Protein AF-A0A1B6J5H2-F1 (afdb_monomer)

Radius of gyration: 15.32 Å; Cα contacts (8 Å, |Δi|>4): 124; chains: 1; bounding box: 32×30×43 Å

Organism: NCBI:txid320908

InterPro domains:
  IPR029526 PiggyBac transposable element-derived protein [PF13843] (19-101)

Mean predicted aligned error: 6.98 Å

Foldseek 3Di:
DFQADDPPPDDCDPPALCHSCVVVQVVVLVVLQVPDDADPAKDKDKDFDADDDDAPQWAADPPDPRGTGWIKIFIARPPPRRTNHIDTTSPPVSVVPPPPVVVVPD

Structure (mmCIF, N/CA/C/O backbone):
data_AF-A0A1B6J5H2-F1
#
_entry.id   AF-A0A1B6J5H2-F1
#
loop_
_atom_site.group_PDB
_atom_site.id
_atom_site.type_symbol
_atom_site.label_atom_id
_atom_site.label_alt_id
_atom_site.label_comp_id
_atom_site.label_asym_id
_atom_site.label_entity_id
_atom_site.label_seq_id
_atom_site.pdbx_PDB_ins_code
_atom_site.Cartn_x
_atom_site.Cartn_y
_atom_site.Cartn_z
_atom_site.occupancy
_atom_site.B_iso_or_equiv
_atom_site.auth_seq_id
_atom_site.auth_comp_id
_atom_site.auth_asym_id
_atom_site.auth_atom_id
_atom_site.pdbx_PDB_model_num
ATOM 1 N N . LEU A 1 1 ? 5.856 -19.749 -8.448 1.00 72.50 1 LEU A N 1
ATOM 2 C CA . LEU A 1 1 ? 4.465 -19.253 -8.315 1.00 72.50 1 LEU A CA 1
ATOM 3 C C . LEU A 1 1 ? 4.156 -18.319 -9.485 1.00 72.50 1 LEU A C 1
ATOM 5 O O . LEU A 1 1 ? 4.908 -17.372 -9.682 1.00 72.50 1 LEU A O 1
ATOM 9 N N . HIS A 1 2 ? 3.111 -18.590 -10.271 1.00 79.88 2 HIS A N 1
ATOM 10 C CA . HIS A 1 2 ? 2.672 -17.734 -11.382 1.00 79.88 2 HIS A CA 1
ATOM 11 C C . HIS A 1 2 ? 1.269 -17.197 -11.085 1.00 79.88 2 HIS A C 1
ATOM 13 O O . HIS A 1 2 ? 0.368 -17.978 -10.793 1.00 79.88 2 HIS A O 1
ATOM 19 N N . VAL A 1 3 ? 1.088 -15.877 -11.163 1.00 74.62 3 VAL A N 1
ATOM 20 C CA . VAL A 1 3 ? -0.227 -15.230 -11.069 1.00 74.62 3 VAL A CA 1
ATOM 21 C C . VAL A 1 3 ? -0.508 -14.593 -12.425 1.00 74.62 3 VAL A C 1
ATOM 23 O O . VAL A 1 3 ? 0.129 -13.610 -12.808 1.00 74.62 3 VAL A O 1
ATOM 26 N N . GLY A 1 4 ? -1.409 -15.216 -13.178 1.00 67.38 4 GLY A N 1
ATOM 27 C CA . GLY A 1 4 ? -1.804 -14.793 -14.517 1.00 67.38 4 GLY A CA 1
ATOM 28 C C . GLY A 1 4 ? -3.305 -14.502 -14.596 1.00 67.38 4 GLY A C 1
ATOM 29 O O . GLY A 1 4 ? -4.065 -14.921 -13.716 1.00 67.38 4 GLY A O 1
ATOM 30 N N . PRO A 1 5 ? -3.757 -13.770 -15.630 1.00 64.19 5 PRO A N 1
ATOM 31 C CA . PRO A 1 5 ? -5.178 -13.688 -15.950 1.00 64.19 5 PRO A CA 1
ATOM 32 C C . PRO A 1 5 ? -5.764 -15.100 -16.166 1.00 64.19 5 PRO A C 1
ATOM 34 O O . PRO A 1 5 ? -5.026 -16.029 -16.494 1.00 64.19 5 PRO A O 1
ATOM 37 N N . PRO A 1 6 ? -7.078 -15.293 -15.952 1.00 63.62 6 PRO A N 1
ATOM 38 C CA . PRO A 1 6 ? -7.711 -16.595 -16.148 1.00 63.62 6 PRO A CA 1
ATOM 39 C C . PRO A 1 6 ? -7.594 -17.012 -17.615 1.00 63.62 6 PRO A C 1
ATOM 41 O O . PRO A 1 6 ? -7.607 -16.162 -18.504 1.00 63.62 6 PRO A O 1
ATOM 44 N N . HIS A 1 7 ? -7.574 -18.320 -17.860 1.00 62.03 7 HIS A N 1
ATOM 45 C CA . HIS A 1 7 ? -7.535 -18.878 -19.213 1.00 62.03 7 HIS A CA 1
ATOM 46 C C . HIS A 1 7 ? -8.720 -18.407 -20.087 1.00 62.03 7 HIS A C 1
ATOM 48 O O . HIS A 1 7 ? -8.564 -18.244 -21.289 1.00 62.03 7 HIS A O 1
ATOM 54 N N . ASN A 1 8 ? -9.861 -18.079 -19.464 1.00 64.88 8 ASN A N 1
ATOM 55 C CA . ASN A 1 8 ? -11.103 -17.667 -20.135 1.00 64.88 8 ASN A CA 1
ATOM 56 C C . ASN A 1 8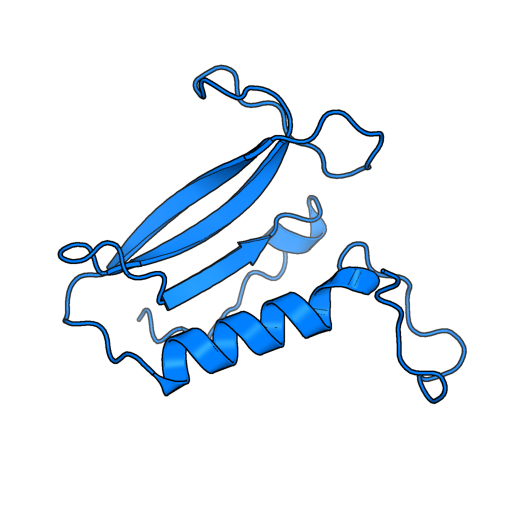 ? -11.345 -16.140 -20.102 1.00 64.88 8 ASN A C 1
ATOM 58 O O . ASN A 1 8 ? -12.489 -15.688 -20.088 1.00 64.88 8 ASN A O 1
ATOM 62 N N . GLY A 1 9 ? -10.292 -15.326 -19.984 1.00 58.22 9 GLY A N 1
ATOM 63 C CA . GLY A 1 9 ? -10.418 -13.868 -20.104 1.00 58.22 9 GLY A 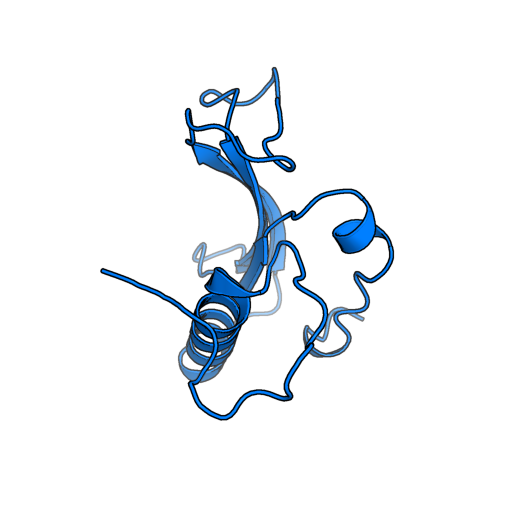CA 1
ATOM 64 C C . GLY A 1 9 ? -10.692 -13.444 -21.554 1.00 58.22 9 GLY A C 1
ATOM 65 O O . GLY A 1 9 ? -10.309 -14.173 -22.467 1.00 58.22 9 GLY A O 1
ATOM 66 N N . PRO A 1 10 ? -11.3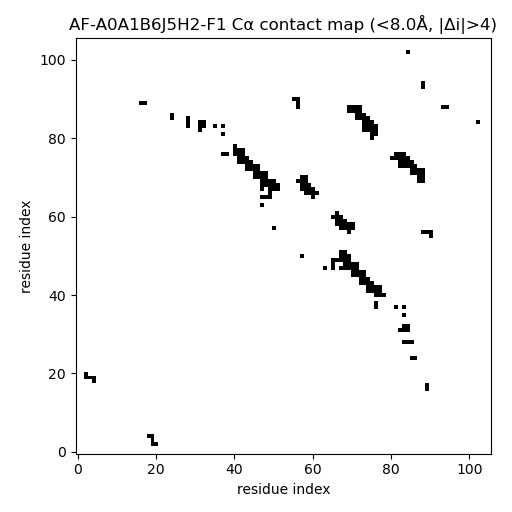24 -12.279 -21.797 1.00 53.53 10 PRO A N 1
ATOM 67 C CA . PRO A 1 10 ? -11.575 -11.811 -23.157 1.00 53.53 10 PRO A CA 1
ATOM 68 C C . PRO A 1 10 ? -10.256 -11.754 -23.951 1.00 53.53 10 PRO A C 1
ATOM 70 O O . PRO A 1 10 ? -9.260 -11.228 -23.429 1.00 53.53 10 PRO A O 1
ATOM 73 N N . PRO A 1 11 ? -10.221 -12.286 -25.188 1.00 44.91 11 PRO A N 1
ATOM 74 C CA . PRO A 1 11 ? -9.033 -12.235 -26.027 1.00 44.91 11 PRO A CA 1
ATOM 75 C C . PRO A 1 11 ? -8.746 -10.763 -26.340 1.00 44.91 11 PRO A C 1
ATOM 77 O O . PRO A 1 11 ? -9.557 -10.080 -26.956 1.00 44.91 11 PRO A O 1
ATOM 80 N N . GLY A 1 12 ? -7.625 -10.240 -25.841 1.00 51.31 12 GLY A N 1
ATOM 81 C CA . GLY A 1 12 ? -7.264 -8.829 -26.019 1.00 51.31 12 GLY A CA 1
ATOM 82 C C . GLY A 1 12 ? -7.680 -7.883 -24.888 1.00 51.31 12 GLY A C 1
ATOM 83 O O . GLY A 1 12 ? -7.670 -6.670 -25.087 1.00 51.31 12 GLY A O 1
ATOM 84 N N . GLY A 1 13 ? -8.001 -8.386 -23.689 1.00 50.28 13 GLY A N 1
ATOM 85 C CA . GLY A 1 13 ? -8.139 -7.524 -22.511 1.00 50.28 13 GLY A CA 1
ATOM 86 C C . GLY A 1 13 ? -6.885 -6.660 -22.329 1.00 50.28 13 GLY A C 1
ATOM 87 O O . GLY A 1 13 ? -5.793 -7.203 -22.159 1.00 50.28 13 GLY A O 1
ATOM 88 N N . ILE A 1 14 ? -7.045 -5.332 -22.398 1.00 54.91 14 ILE A N 1
ATOM 89 C CA . ILE A 1 14 ? -5.964 -4.341 -22.284 1.00 54.91 14 ILE A CA 1
ATOM 90 C C . ILE A 1 14 ? -5.013 -4.768 -21.163 1.00 54.91 14 ILE A C 1
ATOM 92 O O . ILE A 1 14 ? -5.415 -4.856 -19.999 1.00 54.91 14 ILE A O 1
ATOM 96 N N . LEU A 1 15 ? -3.756 -5.058 -21.517 1.00 65.75 15 LEU A N 1
ATOM 97 C CA . LEU A 1 15 ? -2.712 -5.405 -20.557 1.00 65.75 15 LEU A CA 1
ATOM 98 C C . LEU A 1 15 ? -2.432 -4.178 -19.684 1.00 65.75 15 LEU A C 1
ATOM 100 O O . LEU A 1 15 ? -1.565 -3.356 -19.978 1.00 65.75 15 LEU A O 1
ATOM 104 N N . SER A 1 16 ? -3.196 -4.031 -18.604 1.00 77.94 16 SER A N 1
ATOM 105 C CA . SER A 1 16 ? -2.946 -3.003 -17.610 1.00 77.94 16 SER A CA 1
ATOM 106 C C . SER A 1 16 ? -1.728 -3.393 -16.777 1.00 77.94 16 SER A C 1
ATOM 108 O O . SER A 1 16 ? -1.449 -4.569 -16.525 1.00 77.94 16 SER A O 1
ATOM 110 N N . ARG A 1 17 ? -1.007 -2.389 -16.280 1.00 85.81 17 ARG A N 1
ATOM 111 C CA . ARG A 1 17 ? 0.141 -2.592 -15.382 1.00 85.81 17 ARG A CA 1
ATOM 112 C C . ARG A 1 17 ? -0.239 -3.345 -14.098 1.00 85.81 17 ARG A C 1
ATOM 114 O O . ARG A 1 17 ? 0.603 -4.037 -13.535 1.00 85.81 17 ARG A O 1
ATOM 121 N N . SER A 1 18 ? -1.504 -3.253 -13.680 1.00 85.25 18 SER A N 1
ATOM 122 C CA . SER A 1 18 ? -2.066 -3.970 -12.533 1.00 85.25 18 SER A CA 1
ATOM 123 C C . SER A 1 18 ? -2.538 -5.390 -12.853 1.00 85.25 18 SER A C 1
ATOM 125 O O . SER A 1 18 ? -2.752 -6.172 -11.931 1.00 85.25 18 SER A O 1
ATOM 127 N N . GLY A 1 19 ? -2.681 -5.769 -14.129 1.00 84.06 19 GLY A N 1
ATOM 128 C CA . GLY A 1 19 ? -3.440 -6.951 -14.554 1.00 84.06 19 GLY A CA 1
ATOM 129 C C . GLY A 1 19 ? -3.035 -8.261 -13.873 1.00 84.06 19 GLY A C 1
ATOM 130 O O . GLY A 1 19 ? -3.903 -9.022 -13.449 1.00 84.06 19 GLY A O 1
ATOM 131 N N . LYS A 1 20 ? -1.729 -8.496 -13.691 1.00 84.62 20 LYS A N 1
ATOM 132 C CA . LYS A 1 20 ? -1.211 -9.714 -13.038 1.00 84.62 20 LYS A CA 1
ATOM 133 C C . LYS A 1 20 ? -1.535 -9.793 -11.547 1.00 84.62 20 LYS A C 1
ATOM 135 O O . LYS A 1 20 ? -1.709 -10.883 -11.023 1.00 84.62 20 LYS A O 1
ATOM 140 N N . VAL A 1 21 ? -1.614 -8.656 -10.859 1.00 87.88 21 VAL A N 1
ATOM 141 C CA . VAL A 1 21 ? -1.769 -8.601 -9.394 1.00 87.88 21 VAL A CA 1
ATOM 142 C C . VAL A 1 21 ? -3.160 -8.156 -8.954 1.00 87.88 21 VAL A C 1
ATOM 144 O O . VAL A 1 21 ? -3.520 -8.362 -7.800 1.00 87.88 21 VAL A O 1
ATOM 147 N N . ARG A 1 22 ? -3.978 -7.613 -9.868 1.00 87.00 22 ARG A N 1
ATOM 148 C CA . ARG A 1 22 ? -5.294 -7.025 -9.575 1.00 87.00 22 ARG A CA 1
ATOM 149 C C . ARG A 1 22 ? -6.184 -7.949 -8.750 1.00 87.00 22 ARG A C 1
ATOM 151 O O . ARG A 1 22 ? -6.771 -7.510 -7.774 1.00 87.00 22 ARG A O 1
ATOM 158 N N . ARG A 1 23 ? -6.245 -9.234 -9.108 1.00 86.81 23 ARG A N 1
ATOM 159 C CA . ARG A 1 23 ? -7.070 -10.224 -8.394 1.00 86.81 23 ARG A CA 1
ATOM 160 C C . ARG A 1 23 ? -6.599 -10.473 -6.971 1.00 86.81 23 ARG A C 1
ATOM 162 O O . ARG A 1 23 ? -7.424 -10.634 -6.084 1.00 86.81 23 ARG A O 1
ATOM 169 N N . VAL A 1 24 ? -5.285 -10.504 -6.766 1.00 91.38 24 VAL A N 1
ATOM 170 C CA . VAL A 1 24 ? -4.697 -10.693 -5.438 1.00 91.38 24 VAL A CA 1
ATOM 171 C C . VAL A 1 24 ? -4.992 -9.473 -4.574 1.00 91.38 24 VAL A C 1
ATOM 173 O O . VAL A 1 24 ? -5.468 -9.630 -3.459 1.00 91.38 24 VAL A O 1
ATOM 176 N N . VAL A 1 25 ? -4.798 -8.267 -5.115 1.00 91.44 25 VAL A N 1
ATOM 177 C CA . VAL A 1 25 ? -5.107 -7.009 -4.417 1.00 91.44 25 VAL A CA 1
ATOM 178 C C . VAL A 1 25 ? -6.589 -6.944 -4.037 1.00 91.44 25 VAL A C 1
ATOM 180 O O . VAL A 1 25 ? -6.904 -6.733 -2.874 1.00 91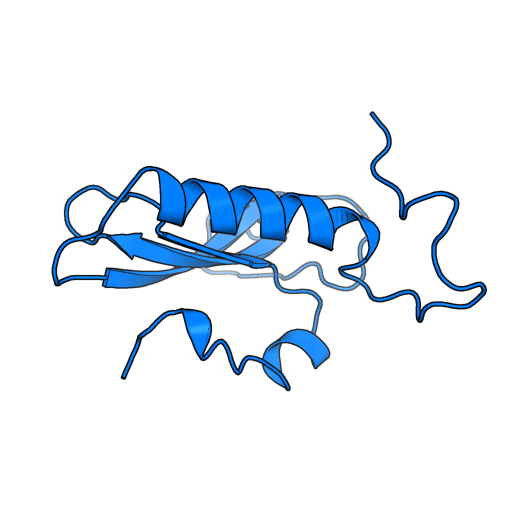.44 25 VAL A O 1
ATOM 183 N N . GLN A 1 26 ? -7.495 -7.220 -4.980 1.00 89.88 26 GLN A N 1
ATOM 184 C CA . GLN A 1 26 ? -8.942 -7.240 -4.726 1.00 89.88 26 GLN A CA 1
ATOM 185 C C . GLN A 1 26 ? -9.353 -8.311 -3.709 1.00 89.88 26 GLN A C 1
ATOM 187 O O . GLN A 1 26 ? -10.242 -8.083 -2.892 1.00 89.88 26 GLN A O 1
ATOM 192 N N . TYR A 1 27 ? -8.720 -9.486 -3.751 1.00 93.25 27 TYR A N 1
ATOM 193 C CA . TYR A 1 27 ? -8.969 -10.541 -2.774 1.00 93.25 27 TYR A CA 1
ATOM 194 C C . TYR A 1 27 ? -8.560 -10.103 -1.365 1.00 93.25 27 TYR A C 1
ATOM 196 O O . TYR A 1 27 ? -9.335 -10.292 -0.431 1.00 93.25 27 TYR A O 1
ATOM 204 N N . LEU A 1 28 ? -7.377 -9.499 -1.220 1.00 94.12 28 LEU A N 1
ATOM 205 C CA . LEU A 1 28 ? -6.895 -8.982 0.060 1.00 94.12 28 LEU A CA 1
ATOM 206 C C . LEU A 1 28 ? -7.809 -7.878 0.594 1.00 94.12 28 LEU A C 1
ATOM 208 O O . LEU A 1 28 ? -8.273 -7.988 1.720 1.00 94.12 28 LEU A O 1
ATOM 212 N N . ASP A 1 29 ? -8.147 -6.891 -0.234 1.00 91.25 29 ASP A N 1
ATOM 213 C CA . ASP A 1 29 ? -9.037 -5.782 0.134 1.00 91.25 29 ASP A CA 1
ATOM 214 C C . ASP A 1 29 ? -10.410 -6.291 0.613 1.00 91.25 29 ASP A C 1
ATOM 216 O O . ASP A 1 29 ? -10.899 -5.912 1.678 1.00 91.25 29 ASP A O 1
ATOM 220 N N . LYS A 1 30 ? -10.991 -7.274 -0.094 1.00 92.44 30 LYS A N 1
ATOM 221 C CA . LYS A 1 30 ? -12.224 -7.943 0.347 1.00 92.44 30 LYS A CA 1
ATOM 222 C C . LYS A 1 30 ? -12.054 -8.633 1.702 1.00 92.44 30 LYS A C 1
ATOM 224 O O . LYS A 1 30 ? -12.966 -8.605 2.523 1.00 92.44 30 LYS A O 1
ATOM 229 N N . LYS A 1 31 ? -10.923 -9.304 1.923 1.00 96.00 31 LYS A N 1
ATOM 230 C CA . LYS A 1 31 ? -10.661 -10.055 3.156 1.00 96.00 31 LYS A CA 1
ATOM 231 C C . LYS A 1 31 ? -10.417 -9.131 4.345 1.00 96.00 31 LYS A C 1
ATOM 233 O O . LYS A 1 31 ? -10.915 -9.441 5.421 1.00 96.00 31 LYS A O 1
ATOM 238 N N . PHE A 1 32 ? -9.752 -7.996 4.141 1.00 94.00 32 PHE A N 1
ATOM 239 C CA . PHE A 1 32 ? -9.569 -6.976 5.173 1.00 94.00 32 PHE A CA 1
ATOM 240 C C . PHE A 1 32 ? -10.917 -6.484 5.705 1.00 94.00 32 PHE A C 1
ATOM 242 O O . PHE A 1 32 ? -11.174 -6.555 6.902 1.00 94.00 32 PHE A O 1
ATOM 249 N N . ARG A 1 33 ? -11.838 -6.125 4.805 1.00 88.56 33 ARG A N 1
ATOM 250 C CA . ARG A 1 33 ? -13.187 -5.662 5.182 1.00 88.56 33 ARG A CA 1
ATOM 251 C C . ARG A 1 33 ? -14.090 -6.761 5.730 1.00 88.56 33 ARG A C 1
ATOM 253 O O . ARG A 1 33 ? -14.989 -6.486 6.511 1.00 88.56 33 ARG A O 1
ATOM 260 N N . GLN A 1 34 ? -13.890 -8.006 5.297 1.00 93.12 34 GLN A N 1
ATOM 261 C CA . GLN A 1 34 ? -14.694 -9.132 5.772 1.00 93.12 34 GLN A CA 1
ATOM 262 C C . GLN A 1 34 ? -14.416 -9.454 7.246 1.00 93.12 34 GLN A C 1
ATOM 264 O O . GLN A 1 34 ? -15.328 -9.872 7.955 1.00 93.12 34 GLN A O 1
ATOM 269 N N . TYR A 1 35 ? -13.162 -9.338 7.682 1.00 94.12 35 TYR A N 1
ATOM 270 C CA . TYR A 1 35 ? -12.742 -9.816 9.001 1.00 94.12 35 TYR A CA 1
ATOM 271 C C . TYR A 1 35 ? -12.542 -8.712 10.032 1.00 94.12 35 TYR A C 1
ATOM 273 O O . TYR A 1 35 ? -12.286 -9.025 11.193 1.00 94.12 35 TYR A O 1
ATOM 281 N N . TYR A 1 36 ? -12.652 -7.446 9.636 1.00 92.25 36 TYR A N 1
ATOM 282 C CA . TYR A 1 36 ? -12.425 -6.332 10.535 1.00 92.25 36 TYR A CA 1
ATOM 283 C C . TYR A 1 36 ? -13.317 -5.143 10.195 1.00 92.25 36 TYR A C 1
ATOM 285 O O . TYR A 1 36 ? -13.413 -4.728 9.040 1.00 92.25 36 TYR A O 1
ATOM 293 N N . VAL A 1 37 ? -13.944 -4.590 11.229 1.00 91.56 37 VAL A N 1
ATOM 294 C CA . VAL A 1 37 ? -14.696 -3.340 11.161 1.00 91.56 37 VAL A CA 1
ATOM 295 C C . VAL A 1 37 ? -13.871 -2.297 11.912 1.00 91.56 37 VAL A C 1
ATOM 297 O O . VAL A 1 37 ? -13.738 -2.428 13.130 1.00 91.56 37 VAL A O 1
ATOM 300 N N . PRO A 1 38 ? -13.276 -1.311 11.218 1.00 89.44 38 PRO A N 1
ATOM 301 C CA . PRO A 1 38 ? -12.504 -0.274 11.882 1.00 89.44 38 PRO A CA 1
ATOM 302 C C . PRO A 1 38 ? -13.405 0.629 12.722 1.00 89.44 38 PRO A C 1
ATOM 304 O O . PRO A 1 38 ? -14.580 0.845 12.414 1.00 89.44 38 PRO A O 1
ATOM 307 N N . THR A 1 39 ? -12.826 1.183 13.779 1.00 90.19 39 THR A N 1
ATOM 308 C CA . THR A 1 39 ? -13.406 2.290 14.538 1.00 90.19 39 THR A CA 1
ATOM 309 C C . THR A 1 39 ? -13.372 3.591 13.724 1.00 90.19 39 THR A C 1
ATOM 311 O O . THR A 1 39 ? -12.983 3.619 12.558 1.00 90.19 39 THR A O 1
ATOM 314 N N . GLN A 1 40 ? -13.801 4.697 14.334 1.00 91.12 40 GLN A N 1
ATOM 315 C CA . GLN A 1 40 ? -13.986 5.982 13.656 1.00 91.12 40 GLN A CA 1
ATOM 316 C C . GLN A 1 40 ? -12.715 6.537 12.984 1.00 91.12 40 GLN A C 1
ATOM 318 O O . GLN A 1 40 ? -12.815 7.264 11.998 1.00 91.12 40 GLN A O 1
ATOM 323 N N . ASN A 1 41 ? -11.527 6.221 13.509 1.00 93.88 41 ASN A N 1
ATOM 324 C CA . ASN A 1 41 ? -10.290 6.887 13.108 1.00 93.88 41 ASN A CA 1
ATOM 325 C C . ASN A 1 41 ? -9.482 6.032 12.125 1.00 93.88 41 ASN A C 1
ATOM 327 O O . ASN A 1 41 ? -8.939 4.983 12.485 1.00 93.88 41 ASN A O 1
ATOM 331 N N . ILE A 1 42 ? -9.367 6.522 10.891 1.00 92.75 42 ILE A N 1
ATOM 332 C CA . ILE A 1 42 ? -8.574 5.907 9.825 1.00 92.75 42 ILE A CA 1
ATOM 333 C C . ILE A 1 42 ? -7.434 6.852 9.443 1.00 92.75 42 ILE A C 1
ATOM 335 O O . ILE A 1 42 ? -7.646 8.026 9.148 1.00 92.75 42 ILE A O 1
ATOM 339 N N . SER A 1 43 ? -6.222 6.311 9.403 1.00 93.44 43 SER A N 1
ATOM 340 C CA . SER A 1 43 ? -5.027 6.962 8.876 1.00 93.44 43 SER A CA 1
ATOM 341 C C . SER A 1 43 ? -4.794 6.534 7.429 1.00 93.44 43 SER A C 1
ATOM 343 O O . SER A 1 43 ? -4.843 5.343 7.116 1.00 93.44 43 SER A O 1
ATOM 345 N N . VAL A 1 44 ? -4.488 7.493 6.555 1.00 93.38 44 VAL A N 1
ATOM 346 C CA . VAL A 1 44 ? -4.098 7.241 5.161 1.00 93.38 44 VAL A CA 1
ATOM 347 C C . VAL A 1 44 ? -2.660 7.702 4.958 1.00 93.38 44 VAL A C 1
ATOM 349 O O . VAL A 1 44 ? -2.339 8.850 5.254 1.00 93.38 44 VAL A O 1
ATOM 352 N N . ASP A 1 45 ? -1.799 6.820 4.455 1.00 93.25 45 ASP A N 1
ATOM 353 C CA . ASP A 1 45 ? -0.386 7.133 4.205 1.00 93.25 45 ASP A CA 1
ATOM 354 C C . ASP A 1 45 ? 0.179 6.322 3.019 1.00 93.25 45 ASP A C 1
ATOM 356 O O . ASP A 1 45 ? -0.432 5.378 2.503 1.00 93.25 45 ASP A O 1
ATOM 360 N N . GLU A 1 46 ? 1.372 6.699 2.568 1.00 93.00 46 GLU A N 1
ATOM 361 C CA . GLU A 1 46 ? 2.156 6.009 1.556 1.00 93.00 46 GLU A CA 1
ATOM 362 C C . GLU A 1 46 ? 3.181 5.052 2.192 1.00 93.00 46 GLU A C 1
ATOM 364 O O . GLU A 1 46 ? 4.094 5.446 2.934 1.00 93.00 46 GLU A O 1
ATOM 369 N N . SER A 1 47 ? 3.100 3.780 1.800 1.00 93.19 47 SER A N 1
ATOM 370 C CA . SER A 1 47 ? 4.085 2.748 2.122 1.00 93.19 47 SER A CA 1
ATOM 371 C C . SER A 1 47 ? 4.933 2.371 0.903 1.00 93.19 47 SER A C 1
ATOM 373 O O . SER A 1 47 ? 4.487 2.445 -0.246 1.00 93.19 47 SER A O 1
ATOM 375 N N . THR A 1 48 ? 6.172 1.939 1.150 1.00 95.38 48 THR A N 1
ATOM 376 C CA . THR A 1 48 ? 7.112 1.514 0.104 1.00 95.38 48 THR A CA 1
ATOM 377 C C . THR A 1 48 ? 7.451 0.040 0.265 1.00 95.38 48 THR A C 1
ATOM 379 O O . THR A 1 48 ? 8.129 -0.356 1.212 1.00 95.38 48 THR A O 1
ATOM 382 N N . VAL A 1 49 ? 7.068 -0.769 -0.722 1.00 95.12 49 VAL A N 1
ATOM 383 C CA . VAL A 1 49 ? 7.514 -2.159 -0.839 1.00 95.12 49 VAL A CA 1
ATOM 384 C C . VAL A 1 49 ? 8.834 -2.180 -1.603 1.00 95.12 49 VAL A C 1
ATOM 386 O O . VAL A 1 49 ? 8.879 -1.874 -2.798 1.00 95.12 49 VAL A O 1
ATOM 389 N N . GLY A 1 50 ? 9.926 -2.521 -0.919 1.00 96.38 50 GLY A N 1
ATOM 390 C CA . GLY A 1 50 ? 11.262 -2.538 -1.514 1.00 96.38 50 GLY A CA 1
ATOM 391 C C . GLY A 1 50 ? 11.354 -3.455 -2.730 1.00 96.38 50 GLY A C 1
ATOM 392 O O . GLY A 1 50 ? 11.057 -4.644 -2.653 1.00 96.38 50 GLY A O 1
ATOM 393 N N . PHE A 1 51 ? 11.791 -2.904 -3.865 1.00 95.88 51 PHE A N 1
ATOM 394 C CA . PHE A 1 51 ? 11.908 -3.660 -5.109 1.00 95.88 51 PHE A CA 1
ATOM 395 C C . PHE A 1 51 ? 13.059 -3.141 -5.971 1.00 95.88 51 PHE A C 1
ATOM 397 O O . PHE A 1 51 ? 13.062 -1.992 -6.415 1.00 95.88 51 PHE A O 1
ATOM 404 N N . LYS A 1 52 ? 14.037 -4.009 -6.253 1.00 92.50 52 LYS A N 1
ATOM 405 C CA . LYS A 1 52 ? 15.225 -3.657 -7.052 1.00 92.50 52 LYS A CA 1
ATOM 406 C C . LYS A 1 52 ? 15.101 -4.002 -8.541 1.00 92.50 52 LYS A C 1
ATOM 408 O O . LYS A 1 52 ? 15.887 -3.496 -9.337 1.00 92.50 52 LYS A O 1
ATOM 413 N N . GLY A 1 53 ? 14.105 -4.796 -8.941 1.00 94.69 53 GLY A N 1
ATOM 414 C CA . GLY A 1 53 ? 13.921 -5.218 -10.333 1.00 94.69 53 GLY A CA 1
ATOM 415 C C . GLY A 1 53 ? 13.522 -4.090 -11.296 1.00 94.69 53 GLY A C 1
ATOM 416 O O . GLY A 1 53 ? 13.292 -2.935 -10.909 1.00 94.69 53 GLY A O 1
ATOM 417 N N . LYS A 1 54 ? 13.442 -4.434 -12.585 1.00 94.31 54 LYS A N 1
ATOM 418 C CA . LYS A 1 54 ? 12.995 -3.531 -13.655 1.00 94.31 54 LYS A CA 1
ATOM 419 C C . LYS A 1 54 ? 11.471 -3.571 -13.762 1.00 94.31 54 LYS A C 1
ATOM 421 O O . LYS A 1 54 ? 10.905 -4.578 -14.172 1.00 94.31 54 LYS A O 1
ATOM 426 N N . ILE A 1 55 ? 10.818 -2.473 -13.394 1.00 92.50 55 ILE A N 1
ATOM 427 C CA . ILE A 1 55 ? 9.376 -2.284 -13.563 1.00 92.50 55 ILE A CA 1
ATOM 428 C C . ILE A 1 55 ? 9.075 -0.805 -13.803 1.00 92.50 55 ILE A C 1
ATOM 430 O O . ILE A 1 55 ? 9.709 0.064 -13.207 1.00 92.50 55 ILE A O 1
ATOM 434 N N . VAL A 1 56 ? 8.121 -0.521 -14.690 1.00 92.38 56 VAL A N 1
ATOM 435 C CA . VAL A 1 56 ? 7.871 0.835 -15.220 1.00 92.38 56 VAL A CA 1
ATOM 436 C C . VAL A 1 56 ? 7.293 1.819 -14.198 1.00 92.38 56 VAL A C 1
ATOM 438 O O . VAL A 1 56 ? 7.306 3.020 -14.433 1.00 92.38 56 VAL A O 1
ATOM 441 N N . PHE A 1 57 ? 6.765 1.323 -13.080 1.00 92.69 57 PHE A N 1
ATOM 442 C CA . PHE A 1 57 ? 6.122 2.122 -12.031 1.00 92.69 57 PHE A CA 1
ATOM 443 C C . PHE A 1 57 ? 6.876 2.078 -10.695 1.00 92.69 57 PHE A C 1
ATOM 445 O O . PHE A 1 57 ? 6.314 2.398 -9.652 1.00 92.69 57 PHE A O 1
ATOM 452 N N . LYS A 1 58 ? 8.156 1.688 -10.718 1.00 95.19 58 LYS A N 1
ATOM 453 C CA . LYS A 1 58 ? 9.040 1.824 -9.558 1.00 95.19 58 LYS A CA 1
ATOM 454 C C . LYS A 1 58 ? 9.197 3.306 -9.213 1.00 95.19 58 LYS A C 1
ATOM 456 O O . LYS A 1 58 ? 9.456 4.118 -10.098 1.00 95.19 58 LYS A O 1
ATOM 461 N N . VAL A 1 59 ? 9.065 3.638 -7.936 1.00 95.06 59 VAL A N 1
ATOM 462 C CA . VAL A 1 59 ? 9.156 5.005 -7.419 1.00 95.06 59 VAL A CA 1
ATOM 463 C C . VAL A 1 59 ? 10.440 5.159 -6.612 1.00 95.06 59 VAL A C 1
ATOM 465 O O . VAL A 1 59 ? 10.864 4.228 -5.920 1.00 95.06 59 VAL A O 1
ATOM 468 N N . TYR A 1 60 ? 11.052 6.337 -6.728 1.00 94.88 60 TYR A N 1
ATOM 469 C CA . TYR A 1 60 ? 12.108 6.795 -5.837 1.00 94.88 60 TYR A CA 1
ATOM 470 C C . TYR A 1 60 ? 11.526 7.765 -4.806 1.00 94.88 60 TYR A C 1
ATOM 472 O O . TYR A 1 60 ? 10.892 8.746 -5.190 1.00 94.88 60 TYR A O 1
ATOM 480 N N . ASN A 1 61 ? 11.757 7.516 -3.519 1.00 93.38 61 ASN A N 1
ATOM 481 C CA . ASN A 1 61 ? 11.441 8.446 -2.440 1.00 93.38 61 ASN A CA 1
ATOM 482 C C . ASN A 1 61 ? 12.693 8.641 -1.575 1.00 93.38 61 ASN A C 1
ATOM 484 O O . ASN A 1 61 ? 13.145 7.709 -0.911 1.00 93.38 61 ASN A O 1
ATOM 488 N N . LYS A 1 62 ? 13.268 9.848 -1.610 1.00 94.19 62 LYS A N 1
ATOM 489 C CA . LYS A 1 62 ? 14.521 10.172 -0.909 1.00 94.19 62 LYS A CA 1
ATOM 490 C C . LYS A 1 62 ? 14.384 10.115 0.618 1.00 94.19 62 LYS A C 1
ATOM 492 O O . LYS A 1 62 ? 15.372 9.828 1.287 1.00 94.19 62 LYS A O 1
ATOM 497 N N . ASP A 1 63 ? 13.178 10.351 1.133 1.00 93.75 63 ASP A N 1
ATOM 498 C CA . ASP A 1 63 ?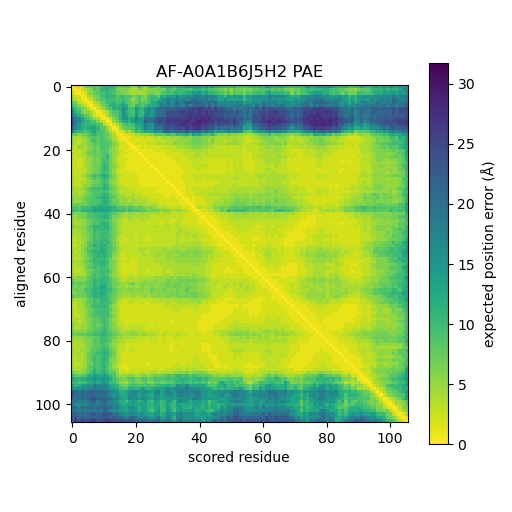 12.905 10.525 2.561 1.00 93.75 63 ASP A CA 1
ATOM 499 C C . ASP A 1 63 ? 12.559 9.193 3.253 1.00 93.75 63 ASP A C 1
ATOM 501 O O . ASP A 1 63 ? 12.471 9.122 4.476 1.00 93.75 63 ASP A O 1
ATOM 505 N N . LYS A 1 64 ? 12.396 8.100 2.490 1.00 90.62 64 LYS A N 1
ATOM 506 C CA . LYS A 1 64 ? 12.150 6.757 3.039 1.00 90.62 64 LYS A CA 1
ATOM 507 C C . LYS A 1 64 ? 13.467 5.968 3.175 1.00 90.62 64 LYS A C 1
ATOM 509 O O . LYS A 1 64 ? 14.315 6.038 2.281 1.00 90.62 64 LYS A O 1
ATOM 514 N N . PRO A 1 65 ? 13.622 5.124 4.220 1.00 92.25 65 PRO A N 1
ATOM 515 C CA . PRO A 1 65 ? 14.793 4.250 4.372 1.00 92.25 65 PRO A CA 1
ATOM 516 C C . PRO A 1 65 ? 15.010 3.344 3.151 1.00 92.25 65 PRO A C 1
ATO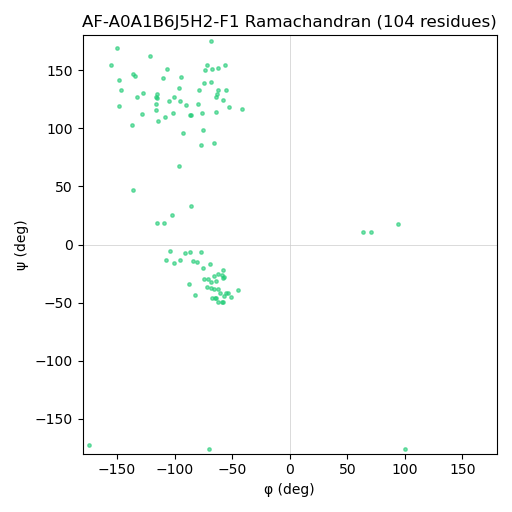M 518 O O . PRO A 1 65 ? 16.124 3.188 2.651 1.00 92.25 65 PRO A O 1
ATOM 521 N N . ILE A 1 66 ? 13.915 2.795 2.619 1.00 93.81 66 ILE A N 1
ATOM 522 C CA . ILE A 1 66 ? 13.897 2.071 1.351 1.00 93.81 66 ILE A CA 1
ATOM 523 C C . ILE A 1 66 ? 13.545 3.066 0.249 1.00 93.81 66 ILE A C 1
ATOM 525 O O . ILE A 1 66 ? 12.374 3.350 -0.001 1.00 93.81 66 ILE A O 1
ATOM 529 N N . ARG A 1 67 ? 14.574 3.592 -0.420 1.00 94.25 67 ARG A N 1
ATOM 530 C CA . ARG A 1 67 ? 14.389 4.668 -1.401 1.00 94.25 67 ARG A CA 1
ATOM 531 C C . ARG A 1 67 ? 13.779 4.215 -2.722 1.00 94.25 67 ARG A C 1
ATOM 533 O O . ARG A 1 67 ? 13.121 5.009 -3.374 1.00 94.25 67 ARG A O 1
ATOM 540 N N . TRP A 1 68 ? 14.004 2.967 -3.133 1.00 96.00 68 TRP A N 1
ATOM 541 C CA . TRP A 1 68 ? 13.522 2.423 -4.407 1.00 96.00 68 TRP A CA 1
ATOM 542 C C . TRP A 1 68 ? 12.535 1.284 -4.171 1.00 96.00 68 TRP A C 1
ATOM 544 O O . TRP A 1 68 ? 12.893 0.257 -3.585 1.00 96.00 68 TRP A O 1
ATOM 554 N N . GLY A 1 69 ? 11.311 1.425 -4.676 1.00 96.62 69 GLY A N 1
ATOM 555 C CA . GLY A 1 69 ? 10.301 0.390 -4.493 1.00 96.62 69 GLY A CA 1
ATOM 556 C C . GLY A 1 69 ? 8.994 0.630 -5.231 1.00 96.62 69 GLY A C 1
ATOM 557 O O . GLY A 1 69 ? 8.864 1.532 -6.057 1.00 96.62 69 GLY A O 1
ATOM 558 N N . ILE A 1 70 ? 8.026 -0.229 -4.940 1.00 95.44 70 ILE A N 1
ATOM 559 C CA . ILE A 1 70 ? 6.640 -0.072 -5.364 1.00 95.44 70 ILE A CA 1
ATOM 560 C C . ILE A 1 70 ? 5.935 0.718 -4.268 1.00 95.44 70 ILE A C 1
ATOM 562 O O . ILE A 1 70 ? 5.901 0.289 -3.115 1.00 95.44 70 ILE A O 1
ATOM 566 N N . LYS A 1 71 ? 5.396 1.879 -4.631 1.00 95.00 71 LYS A N 1
ATOM 567 C CA . LYS A 1 71 ? 4.569 2.680 -3.733 1.00 95.00 71 LYS A CA 1
ATOM 568 C C . LYS A 1 71 ? 3.187 2.040 -3.589 1.00 95.00 71 LYS A C 1
ATOM 570 O O . LYS A 1 71 ? 2.618 1.591 -4.584 1.00 95.00 71 LYS A O 1
ATOM 575 N N . VAL A 1 72 ? 2.648 2.025 -2.378 1.00 94.62 72 VAL A N 1
ATOM 576 C CA . VAL A 1 72 ? 1.300 1.545 -2.063 1.00 94.62 72 VAL A CA 1
ATOM 577 C C . VAL A 1 72 ? 0.630 2.577 -1.167 1.00 94.62 72 VAL A C 1
ATOM 579 O O . VAL A 1 72 ? 1.202 2.961 -0.151 1.00 94.62 72 VAL A O 1
ATOM 582 N N . PHE A 1 73 ? -0.562 3.028 -1.543 1.00 93.44 73 PHE A N 1
ATOM 583 C CA . PHE A 1 73 ? -1.415 3.810 -0.654 1.00 93.44 73 PHE A CA 1
ATOM 584 C C . PHE A 1 73 ? -2.110 2.853 0.307 1.00 93.44 73 PHE A C 1
ATOM 586 O O . PHE A 1 73 ? -2.617 1.812 -0.120 1.00 93.44 73 PHE A O 1
ATOM 593 N N . VAL A 1 74 ? -2.099 3.178 1.593 1.00 94.19 74 VAL A N 1
ATOM 594 C CA . VAL A 1 74 ? -2.638 2.323 2.650 1.00 94.19 74 VAL A CA 1
ATOM 595 C C . VAL A 1 74 ? -3.619 3.139 3.474 1.00 94.19 74 VAL A C 1
ATOM 597 O O . VAL A 1 74 ? -3.283 4.232 3.919 1.00 94.19 74 VAL A O 1
ATOM 600 N N . ALA A 1 75 ? -4.811 2.588 3.686 1.00 93.69 75 ALA A N 1
ATOM 601 C CA . ALA A 1 75 ? -5.739 3.055 4.705 1.00 93.69 75 ALA A CA 1
ATOM 602 C C . ALA A 1 75 ? -5.710 2.057 5.863 1.00 93.69 75 ALA A C 1
ATOM 604 O O . ALA A 1 75 ? -5.946 0.861 5.660 1.00 93.69 75 ALA A O 1
ATOM 605 N N . SER A 1 76 ? -5.408 2.532 7.065 1.00 95.19 76 SER A N 1
ATOM 606 C CA . SER A 1 76 ? -5.311 1.704 8.265 1.00 95.19 76 SER A CA 1
ATOM 607 C C . SER A 1 76 ? -5.996 2.354 9.453 1.00 95.19 76 SER A C 1
ATOM 609 O O . SER A 1 76 ? -5.939 3.571 9.595 1.00 95.19 76 SER A O 1
ATOM 611 N N . GLU A 1 77 ? -6.581 1.559 10.342 1.00 95.31 77 GLU A N 1
ATOM 612 C CA . GLU A 1 77 ? -7.125 2.085 11.590 1.00 95.31 77 GLU A CA 1
ATOM 613 C C . GLU A 1 77 ? -6.004 2.682 12.455 1.00 95.31 77 GLU A C 1
ATOM 615 O O . GLU A 1 77 ? -4.981 2.036 12.696 1.00 95.31 77 GLU A O 1
ATOM 620 N N . SER A 1 78 ? -6.201 3.911 12.934 1.00 93.44 78 SER A N 1
ATOM 621 C CA . SER A 1 78 ? -5.168 4.672 13.642 1.00 93.44 78 SER A CA 1
ATOM 622 C C . SER A 1 78 ? -4.732 4.029 14.965 1.00 93.44 78 SER A C 1
ATOM 624 O O . SER A 1 78 ? -3.577 4.181 15.352 1.00 93.44 78 SER A O 1
ATOM 626 N N . SER A 1 79 ? -5.628 3.319 15.661 1.00 93.69 79 SER A N 1
ATOM 627 C CA . SER A 1 79 ? -5.350 2.711 16.972 1.00 93.69 79 SER A CA 1
ATOM 628 C C . SER A 1 79 ? -4.628 1.370 16.895 1.00 93.69 79 SER A C 1
ATOM 630 O O . SER A 1 79 ? -3.709 1.126 17.672 1.00 93.69 79 SER A O 1
ATOM 632 N N . THR A 1 80 ? -5.045 0.487 15.989 1.00 94.75 80 THR A N 1
ATOM 633 C CA . THR A 1 80 ? -4.508 -0.882 15.903 1.00 94.75 80 THR A CA 1
ATOM 634 C C . THR A 1 80 ? -3.478 -1.061 14.794 1.00 94.75 80 THR A C 1
ATOM 636 O O . THR A 1 80 ? -2.761 -2.061 14.776 1.00 94.75 80 THR A O 1
ATOM 639 N N . GLY A 1 81 ? -3.410 -0.124 13.844 1.00 93.88 81 GLY A N 1
ATOM 640 C CA . GLY A 1 81 ? -2.625 -0.274 12.622 1.00 93.88 81 GLY A CA 1
ATOM 641 C C . GLY A 1 81 ? -3.211 -1.296 11.642 1.00 93.88 81 GLY A C 1
ATOM 642 O O . GLY A 1 81 ? -2.537 -1.666 10.679 1.00 93.88 81 GLY A O 1
ATOM 643 N N . TYR A 1 82 ? -4.445 -1.773 11.859 1.00 95.19 82 TYR A N 1
ATOM 644 C CA . TYR A 1 82 ? -5.078 -2.736 10.963 1.00 95.19 82 TYR A CA 1
ATOM 645 C C . TYR A 1 82 ? -5.294 -2.131 9.576 1.00 95.19 82 TYR A C 1
ATOM 647 O O . TYR A 1 82 ? -5.921 -1.081 9.435 1.00 95.19 82 TYR A O 1
ATOM 655 N N . ILE A 1 83 ? -4.816 -2.811 8.535 1.00 95.19 83 ILE A N 1
ATOM 656 C CA . ILE A 1 83 ? -4.957 -2.362 7.148 1.00 95.19 83 ILE A CA 1
ATOM 657 C C . ILE A 1 83 ? -6.382 -2.627 6.670 1.00 95.19 83 ILE A C 1
ATOM 659 O O . ILE A 1 83 ? -6.779 -3.772 6.484 1.00 95.19 83 ILE A O 1
ATOM 663 N N . CYS A 1 84 ? -7.127 -1.557 6.421 1.00 93.38 84 CYS A N 1
ATOM 664 C CA . CYS A 1 84 ? -8.502 -1.610 5.936 1.00 93.38 84 CYS A CA 1
ATOM 665 C C . CYS A 1 84 ? -8.564 -1.680 4.406 1.00 93.38 84 CYS A C 1
ATOM 667 O O . CYS A 1 84 ? -9.451 -2.329 3.855 1.00 93.38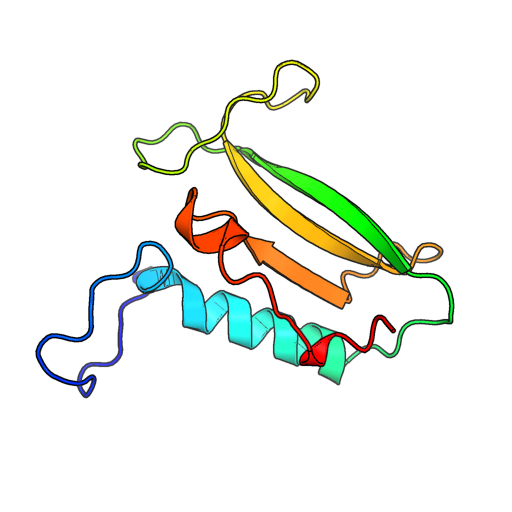 84 CYS A O 1
ATOM 669 N N . ALA A 1 85 ? -7.617 -1.028 3.724 1.00 92.81 85 ALA A N 1
ATOM 670 C CA . ALA A 1 85 ? -7.510 -1.049 2.270 1.00 92.81 85 ALA A CA 1
ATOM 671 C C . ALA A 1 85 ? -6.084 -0.757 1.792 1.00 92.81 85 ALA A C 1
ATOM 673 O O . ALA A 1 85 ? -5.305 -0.073 2.462 1.00 92.81 85 ALA A O 1
ATOM 674 N N . ILE A 1 86 ? -5.767 -1.251 0.594 1.00 93.44 86 ILE A N 1
ATOM 675 C CA . ILE A 1 86 ? -4.518 -0.955 -0.113 1.00 93.44 86 ILE A CA 1
ATOM 676 C C . ILE A 1 86 ? -4.789 -0.623 -1.578 1.00 93.44 86 ILE A C 1
ATOM 678 O O . 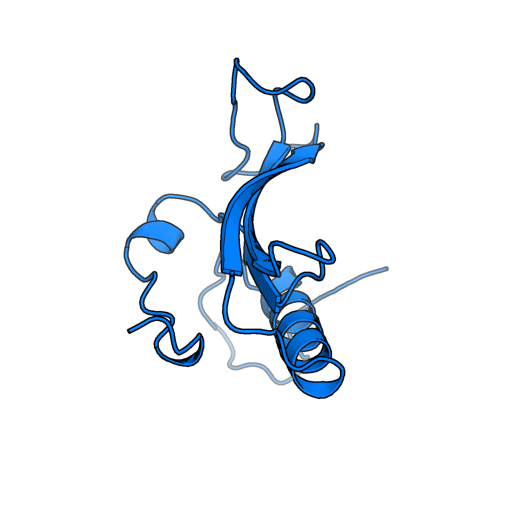ILE A 1 86 ? -5.638 -1.243 -2.217 1.00 93.44 86 ILE A O 1
ATOM 682 N N . GLU A 1 87 ? -4.001 0.292 -2.131 1.00 92.06 87 GLU A N 1
ATOM 683 C CA . GLU A 1 87 ? -4.004 0.616 -3.558 1.00 92.06 87 GLU A CA 1
ATOM 684 C C . GLU A 1 87 ? -2.555 0.762 -4.056 1.00 92.06 87 GLU A C 1
ATOM 686 O O . GLU A 1 87 ? -1.883 1.761 -3.77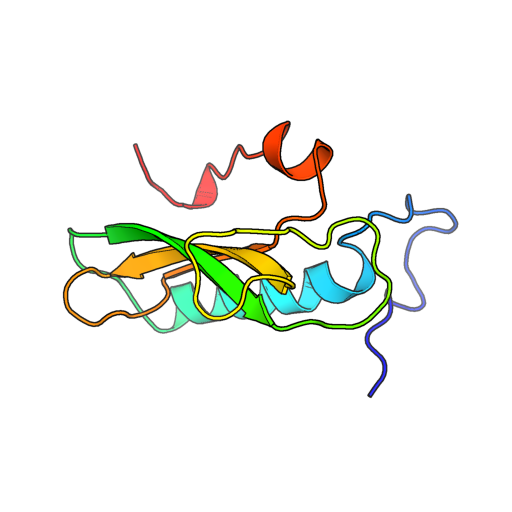6 1.00 92.06 87 GLU A O 1
ATOM 691 N N . PRO A 1 88 ? -2.004 -0.242 -4.763 1.00 93.06 88 PRO A N 1
ATOM 692 C CA . PRO A 1 88 ? -0.662 -0.137 -5.319 1.00 93.06 88 PRO A CA 1
ATOM 693 C C . PRO A 1 88 ? -0.585 0.896 -6.447 1.00 93.06 88 PRO A C 1
ATOM 695 O O . PRO A 1 88 ? -1.438 0.957 -7.329 1.00 93.06 88 PRO A O 1
ATOM 698 N N . TYR A 1 89 ? 0.498 1.665 -6.482 1.00 93.12 89 TYR A N 1
ATOM 699 C CA . TYR A 1 89 ? 0.743 2.629 -7.546 1.00 93.12 89 TYR A CA 1
ATOM 700 C C . TYR A 1 89 ? 1.295 1.948 -8.805 1.00 93.12 89 TYR A C 1
ATOM 702 O O . TYR A 1 89 ? 2.388 1.380 -8.801 1.00 93.12 89 TYR A O 1
ATOM 710 N N . PHE A 1 90 ? 0.583 2.090 -9.922 1.00 91.44 90 PHE A N 1
ATOM 711 C CA . PHE A 1 90 ? 0.966 1.565 -11.237 1.00 91.44 90 PHE A CA 1
ATOM 712 C C . PHE A 1 90 ? 1.392 2.666 -12.233 1.00 91.44 90 PHE A C 1
ATOM 714 O O . PHE A 1 90 ? 1.444 2.449 -13.448 1.00 91.44 90 PHE A O 1
ATOM 721 N N . GLY A 1 91 ? 1.741 3.863 -11.751 1.00 89.44 91 GLY A N 1
ATOM 722 C CA . GLY A 1 91 ? 2.061 5.031 -12.583 1.00 89.44 91 GLY A CA 1
ATOM 723 C C . GLY A 1 91 ? 0.903 6.028 -12.691 1.00 89.44 91 GLY A C 1
ATOM 724 O O . GLY A 1 91 ? -0.151 5.813 -12.098 1.00 89.44 91 GLY A O 1
ATOM 725 N N . LYS A 1 92 ? 1.081 7.079 -13.507 1.00 82.62 92 LYS A N 1
ATOM 726 C CA . LYS A 1 92 ? 0.104 8.173 -13.716 1.00 82.62 92 LYS A CA 1
ATOM 727 C C . LYS A 1 92 ? -1.363 7.735 -13.912 1.00 82.62 92 LYS A C 1
ATOM 729 O O . LYS A 1 92 ? -2.229 8.392 -13.345 1.00 82.62 92 LYS A O 1
ATOM 734 N N . PRO A 1 93 ? -1.679 6.640 -14.637 1.00 80.00 93 PRO A N 1
ATOM 735 C CA . PRO A 1 93 ? -3.074 6.216 -14.795 1.00 80.00 93 PRO A CA 1
ATOM 736 C C . PRO A 1 93 ? -3.767 5.831 -13.480 1.00 80.00 93 PRO A C 1
ATOM 738 O O . PRO A 1 93 ? -4.984 5.932 -13.389 1.00 80.00 93 PRO A O 1
ATOM 741 N N . THR A 1 94 ? -3.000 5.413 -12.465 1.00 77.38 94 THR A N 1
ATOM 742 C CA . THR A 1 94 ? -3.528 5.080 -11.129 1.00 77.38 94 THR A CA 1
ATOM 743 C C . THR A 1 94 ? -4.110 6.321 -10.470 1.00 77.38 94 THR A C 1
ATOM 745 O O . THR A 1 94 ? -5.222 6.280 -9.977 1.00 77.38 94 THR A O 1
ATOM 748 N N . THR A 1 95 ? -3.387 7.444 -10.527 1.00 66.94 95 THR A N 1
ATOM 749 C CA . THR A 1 95 ? -3.794 8.707 -9.894 1.00 66.94 95 THR A CA 1
ATOM 750 C C . THR A 1 95 ? -4.910 9.428 -10.649 1.00 66.94 95 THR A C 1
ATOM 752 O O . THR A 1 95 ? -5.578 10.267 -10.066 1.00 66.94 95 THR A O 1
ATOM 755 N N . GLN A 1 96 ? -5.115 9.116 -11.933 1.00 64.81 96 GLN A N 1
ATOM 756 C CA . GLN A 1 96 ? -6.175 9.715 -12.755 1.00 64.81 96 GLN A CA 1
ATOM 757 C C . GLN A 1 96 ? -7.558 9.084 -12.524 1.00 64.81 96 GLN A C 1
ATOM 759 O O . GLN A 1 96 ? -8.545 9.671 -12.939 1.00 64.81 96 GLN A O 1
ATOM 764 N N . ASN A 1 97 ? -7.632 7.912 -11.881 1.00 61.00 97 ASN A N 1
ATOM 765 C CA . ASN A 1 97 ? -8.880 7.183 -11.622 1.00 61.00 97 ASN A CA 1
ATOM 766 C C . ASN A 1 97 ? -8.922 6.648 -10.174 1.00 61.00 97 ASN A C 1
ATOM 768 O O . ASN A 1 97 ? -9.209 5.471 -9.965 1.00 61.00 97 ASN A O 1
ATOM 772 N N . MET A 1 98 ? -8.588 7.474 -9.173 1.00 60.16 98 MET A N 1
ATOM 773 C CA . MET A 1 98 ? -8.675 7.086 -7.749 1.00 60.16 98 MET A CA 1
ATOM 774 C C . MET A 1 98 ? -10.070 7.308 -7.145 1.00 60.16 98 MET A C 1
ATOM 776 O O . MET A 1 98 ? -10.183 7.588 -5.955 1.00 60.16 98 MET A O 1
ATOM 780 N N . ASP A 1 99 ? -11.138 7.153 -7.926 1.00 60.62 99 ASP A N 1
ATOM 781 C CA . ASP A 1 99 ? -12.495 7.150 -7.374 1.00 60.62 99 ASP A CA 1
ATOM 782 C C . ASP A 1 99 ? -12.774 5.793 -6.718 1.00 60.62 99 ASP A C 1
ATOM 784 O O . ASP A 1 99 ? -13.306 4.860 -7.321 1.00 60.62 99 ASP A O 1
ATOM 788 N N . ARG A 1 100 ? -12.371 5.668 -5.452 1.00 64.00 100 ARG A N 1
ATOM 789 C CA . ARG A 1 100 ? -12.687 4.530 -4.580 1.00 64.00 100 ARG A CA 1
ATOM 790 C C . ARG A 1 100 ? -13.904 4.859 -3.714 1.00 64.00 100 ARG A C 1
ATOM 792 O O . ARG A 1 100 ? -13.802 4.986 -2.497 1.00 64.00 100 ARG A O 1
ATOM 799 N N . GLN A 1 101 ? -15.068 4.992 -4.355 1.00 59.91 101 GLN A N 1
ATOM 800 C CA . GLN A 1 101 ? -16.349 5.263 -3.674 1.00 59.91 101 GLN A CA 1
ATOM 801 C C . GLN A 1 101 ? -16.704 4.193 -2.623 1.00 59.91 101 GLN A C 1
ATOM 803 O O . GLN A 1 101 ? -17.464 4.437 -1.693 1.00 59.91 101 GLN A O 1
ATOM 808 N N . ASP A 1 102 ? -16.122 3.001 -2.751 1.00 63.81 102 ASP A N 1
ATOM 809 C CA . ASP A 1 102 ? -16.331 1.850 -1.880 1.00 63.81 102 ASP A CA 1
ATOM 810 C C . ASP A 1 102 ? -15.598 1.926 -0.529 1.00 63.81 102 ASP A C 1
ATOM 812 O O . ASP A 1 102 ? -15.783 1.035 0.301 1.00 63.81 102 ASP A O 1
ATOM 816 N N . LEU A 1 103 ? -14.751 2.939 -0.311 1.00 59.56 103 LEU A N 1
ATOM 817 C CA . LEU A 1 103 ? -14.016 3.125 0.944 1.00 59.56 103 LEU A CA 1
ATOM 818 C C . LEU A 1 103 ? -14.796 3.912 2.004 1.00 59.56 103 LEU A C 1
ATOM 820 O O . LEU A 1 103 ? -14.327 4.005 3.133 1.00 59.56 103 LEU A O 1
ATOM 824 N N . GLY A 1 104 ? -15.972 4.456 1.671 1.00 51.91 104 GLY A N 1
ATOM 825 C CA . GLY A 1 104 ? -16.853 5.123 2.639 1.00 51.91 104 GLY A CA 1
ATOM 826 C C . GLY A 1 104 ? -16.269 6.383 3.290 1.00 51.91 104 GLY A C 1
ATOM 827 O O . GLY A 1 104 ? -16.850 6.891 4.243 1.00 51.91 104 GLY A O 1
ATOM 828 N N . VAL A 1 105 ? -15.140 6.895 2.788 1.00 49.75 105 VAL A N 1
ATOM 829 C CA . VAL A 1 105 ? -14.568 8.185 3.191 1.00 49.75 105 VAL A CA 1
ATOM 830 C C . VAL A 1 105 ? -15.412 9.277 2.535 1.00 49.75 105 VAL A C 1
ATOM 832 O O . VAL A 1 105 ? -15.269 9.528 1.340 1.00 49.75 105 VAL A O 1
ATOM 835 N N . THR A 1 106 ? -16.347 9.846 3.299 1.00 41.34 106 THR A N 1
ATOM 836 C CA . THR A 1 106 ? -17.114 11.049 2.931 1.00 41.34 106 THR A CA 1
ATOM 837 C C . THR A 1 106 ? -16.639 12.211 3.784 1.00 41.34 106 THR A C 1
ATOM 839 O O . THR A 1 106 ? -16.356 11.958 4.978 1.00 41.34 106 THR A O 1
#

Secondary structure (DSSP, 8-state):
------TTS-TT----TTTTTHHHHHHHHHHHHHH----S-EEEEEEEEE--S--TT-EE-TTSSS-EEEEEEEEEETTT--EEEEEE--SHHHHHT---GGG---

pLDDT: mean 83.98, std 14.83, range [41.34, 96.62]

Sequence (106 aa):
LHVGPPHNGPPGGILSRSGKVRRVVQYLDKKFRQYYVPTQNISVDESTVGFKGKIVFKVYNKDKPIRWGIKVFVASESSTGYICAIEPYFGKPTTQNMDRQDLGVT

Nearest PDB structures (foldseek):
  6x68-assembly1_C  TM=9.056E-01  e=2.319E-06  Trichoplusia ni
  4hxg-assembly2_H  TM=4.200E-01  e=5.888E+00  Pyrococcus horikoshii OT3
  4hxg-assembly2_J  TM=4.045E-01  e=5.519E+00  Pyrococcus horikoshii OT3
  4hxf-assembly1_B  TM=4.685E-01  e=9.260E+00  Pyrococcus horikoshii OT3
  1zbh-assembly1_D  TM=3.333E-01  e=5.888E+00  Homo sapiens

Solvent-accessible surface area (backbone atoms only — not comparable to full-atom values): 6696 Å² total; per-residue (Å²): 141,86,67,67,72,63,95,86,53,68,92,78,63,78,86,48,87,50,53,56,49,45,64,59,53,53,51,50,37,52,49,32,54,73,77,46,82,75,71,95,52,70,41,76,51,81,45,68,48,74,48,89,75,94,59,97,35,61,41,80,40,91,90,43,95,64,34,46,12,40,41,28,42,37,34,21,25,64,88,80,62,48,63,52,38,73,48,74,47,58,41,74,73,46,75,75,64,68,82,61,79,86,70,72,85,124